Protein AF-A0A948NSD3-F1 (afdb_monomer_lite)

Foldseek 3Di:
DEAPAKEWLAKEKFAQVPQWIKIKTKIWHPQVVHPPTDIDMDMDDIDPPPLCNRVVVVVVCVVVRYYHAHPPPGAGEYAYVVNQPDPNGHDDPCNQVVRVVNCVVVVHHYDDDPPDPDPPPDD

Sequence (123 aa):
MIGNTYWSTGISVRSDGHGKWAAFLRFQDDGFAEDGATEGWLTTRYFEPLAQAIDTIKADAEKLGIQFRGTIGEIPFLWGEQDGESKEWPMPVNWRELLQEQARRLGWSTYLPLDKPTPTVVK

Structure (mmCIF, N/CA/C/O backbone):
data_AF-A0A948NSD3-F1
#
_entry.id   AF-A0A948NSD3-F1
#
loop_
_atom_site.group_PDB
_atom_site.id
_atom_site.type_symbol
_atom_site.label_atom_id
_atom_site.label_alt_id
_atom_site.label_comp_id
_atom_site.label_asym_id
_atom_site.label_entity_id
_atom_site.label_seq_id
_atom_site.pdbx_PDB_ins_code
_atom_site.Cartn_x
_atom_site.Cartn_y
_atom_site.Cartn_z
_atom_site.occupancy
_atom_site.B_iso_or_equiv
_atom_site.auth_seq_id
_atom_site.auth_comp_id
_atom_site.auth_asym_id
_atom_site.auth_atom_id
_atom_site.pdbx_PDB_model_num
ATOM 1 N N . MET A 1 1 ? -16.286 -7.117 20.435 1.00 50.88 1 MET A N 1
ATOM 2 C CA . MET A 1 1 ? -16.957 -5.800 20.325 1.00 50.88 1 MET A CA 1
ATOM 3 C C . MET A 1 1 ? -16.346 -5.176 19.085 1.00 50.88 1 MET A C 1
ATOM 5 O O . MET A 1 1 ? -15.133 -5.224 19.006 1.00 50.88 1 MET A O 1
ATOM 9 N N . ILE A 1 2 ? -17.104 -4.712 18.087 1.00 55.44 2 ILE A N 1
ATOM 10 C CA . ILE A 1 2 ? -16.466 -4.056 16.928 1.00 55.44 2 ILE A CA 1
ATOM 11 C C . ILE A 1 2 ? -15.879 -2.743 17.451 1.00 55.44 2 ILE A C 1
ATOM 13 O O . ILE A 1 2 ? -16.642 -1.921 17.962 1.00 55.44 2 ILE A O 1
ATOM 17 N N . GLY A 1 3 ? -14.552 -2.579 17.412 1.00 59.50 3 GLY A N 1
ATOM 18 C CA . GLY A 1 3 ? -13.930 -1.323 17.828 1.00 59.50 3 GLY A CA 1
ATOM 19 C C . GLY A 1 3 ? -14.460 -0.151 16.997 1.00 59.50 3 GLY A C 1
ATOM 20 O O . GLY A 1 3 ? -14.866 -0.319 15.848 1.00 59.50 3 GLY A O 1
ATOM 21 N N . ASN A 1 4 ? -14.496 1.049 17.582 1.00 70.00 4 ASN A N 1
ATOM 22 C CA . ASN A 1 4 ? -15.173 2.201 16.972 1.00 70.00 4 ASN A CA 1
ATOM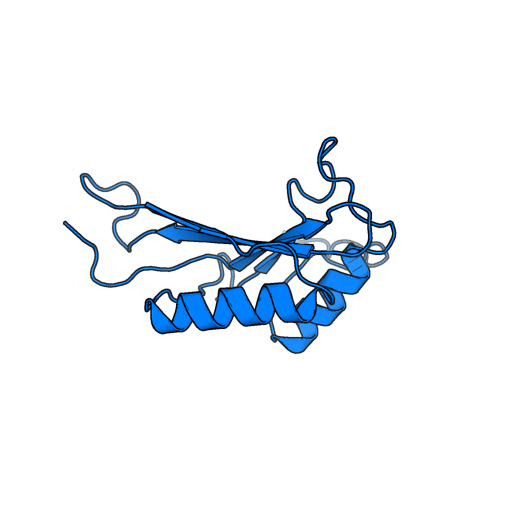 23 C C . ASN A 1 4 ? -14.595 2.615 15.606 1.00 70.00 4 ASN A C 1
ATOM 25 O O . ASN A 1 4 ? -15.275 3.313 14.857 1.00 70.00 4 ASN A O 1
ATOM 29 N N . THR A 1 5 ? -13.343 2.263 15.295 1.00 86.56 5 THR A N 1
ATOM 30 C CA . THR A 1 5 ? -12.667 2.633 14.043 1.00 86.56 5 THR A CA 1
ATOM 31 C C . THR A 1 5 ? -11.716 1.528 13.588 1.00 86.56 5 THR A C 1
ATOM 33 O O . THR A 1 5 ? -10.967 0.984 14.396 1.00 86.56 5 THR A O 1
ATOM 36 N N . TYR A 1 6 ? -11.710 1.236 12.284 1.00 93.31 6 TYR A N 1
ATOM 37 C CA . TYR A 1 6 ? -10.701 0.384 11.655 1.00 93.31 6 TYR A CA 1
ATOM 38 C C . TYR A 1 6 ? -9.536 1.214 11.128 1.00 93.31 6 TYR A C 1
ATOM 40 O O . TYR A 1 6 ? -9.717 2.327 10.628 1.00 93.31 6 TYR A O 1
ATOM 48 N N . TRP A 1 7 ? -8.333 0.658 11.182 1.00 93.75 7 TRP A N 1
ATOM 49 C CA . TRP A 1 7 ? -7.143 1.319 10.676 1.00 93.75 7 TRP A CA 1
ATOM 50 C C . TRP A 1 7 ? -6.124 0.344 10.090 1.00 93.75 7 TRP A C 1
ATOM 52 O O . TRP A 1 7 ? -6.110 -0.843 10.404 1.00 93.75 7 TRP A O 1
ATOM 62 N N . SER A 1 8 ? -5.266 0.859 9.215 1.00 95.25 8 SER A N 1
ATOM 63 C CA . SER A 1 8 ? -4.192 0.135 8.543 1.00 95.25 8 SER A CA 1
ATOM 64 C C . SER A 1 8 ? -2.886 0.915 8.624 1.00 95.25 8 SER A C 1
ATOM 66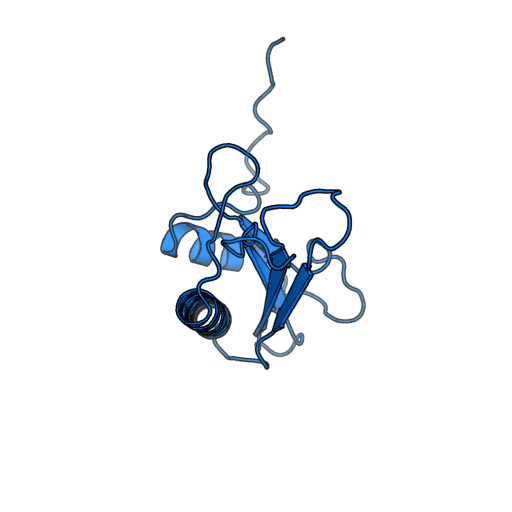 O O . SER A 1 8 ? -2.888 2.146 8.626 1.00 95.25 8 SER A O 1
ATOM 68 N N . THR A 1 9 ? -1.760 0.207 8.641 1.00 95.12 9 THR A N 1
ATOM 69 C CA . THR A 1 9 ? -0.430 0.827 8.645 1.00 95.12 9 THR A CA 1
ATOM 70 C C . THR A 1 9 ? 0.023 1.328 7.272 1.00 95.12 9 THR A C 1
ATOM 72 O O . THR A 1 9 ? 1.006 2.065 7.166 1.00 95.12 9 THR A O 1
ATOM 75 N N . GLY A 1 10 ? -0.682 0.944 6.206 1.00 96.25 10 GLY A N 1
ATOM 76 C CA . GLY A 1 10 ? -0.349 1.331 4.841 1.00 96.25 10 GLY A CA 1
ATOM 77 C C . GLY A 1 10 ? -0.793 0.296 3.813 1.00 96.25 10 GLY A C 1
ATOM 78 O O . GLY A 1 10 ? -1.777 -0.412 4.011 1.00 96.25 10 GLY A O 1
ATOM 79 N N . ILE A 1 11 ? -0.076 0.220 2.693 1.00 98.00 11 ILE A N 1
ATOM 80 C CA . ILE A 1 11 ? -0.436 -0.626 1.548 1.00 98.00 11 ILE A CA 1
ATOM 81 C C . ILE A 1 11 ? 0.786 -1.434 1.119 1.00 98.00 11 ILE A C 1
ATOM 83 O O . ILE A 1 11 ? 1.874 -0.899 0.932 1.00 98.00 11 ILE A O 1
ATOM 87 N N . SER A 1 12 ? 0.600 -2.731 0.931 1.00 97.81 12 SER A N 1
ATOM 88 C CA . SER A 1 12 ? 1.564 -3.596 0.258 1.00 97.81 12 SER A CA 1
ATOM 89 C C . SER A 1 12 ? 1.169 -3.772 -1.205 1.00 97.81 12 SER A C 1
ATOM 91 O O . SER A 1 12 ? -0.017 -3.771 -1.540 1.00 97.81 12 SER A O 1
ATOM 93 N N . VAL A 1 13 ? 2.147 -3.936 -2.089 1.00 98.19 13 VAL A N 1
ATOM 94 C CA . VAL A 1 13 ? 1.907 -4.185 -3.514 1.00 98.19 13 VAL A CA 1
ATOM 95 C C . VAL A 1 13 ? 2.696 -5.389 -3.999 1.00 98.19 13 VAL A C 1
ATOM 97 O O . VAL A 1 13 ? 3.779 -5.682 -3.497 1.00 98.19 13 VAL A O 1
ATOM 100 N N . ARG A 1 14 ? 2.171 -6.060 -5.018 1.00 96.62 14 ARG A N 1
ATOM 101 C CA . ARG A 1 14 ? 2.846 -7.158 -5.710 1.00 96.62 14 ARG A CA 1
ATOM 102 C C . ARG A 1 14 ? 2.709 -7.020 -7.216 1.00 96.62 14 ARG A C 1
ATOM 104 O O . ARG A 1 14 ? 1.680 -6.543 -7.699 1.00 96.62 14 ARG A O 1
ATOM 111 N N . SER A 1 15 ? 3.728 -7.469 -7.932 1.00 95.44 15 SER A N 1
ATOM 112 C CA . SER A 1 15 ? 3.744 -7.549 -9.392 1.00 95.44 15 SER A CA 1
ATOM 113 C C . SER A 1 15 ? 3.307 -8.940 -9.856 1.00 95.44 15 SER A C 1
ATOM 115 O O . SER A 1 15 ? 3.568 -9.931 -9.176 1.00 95.44 15 SER A O 1
ATOM 117 N N . ASP A 1 16 ? 2.671 -9.035 -11.022 1.00 93.56 16 ASP A N 1
ATOM 118 C CA . ASP A 1 16 ? 2.474 -10.316 -11.719 1.00 93.56 16 ASP A CA 1
ATOM 119 C C . ASP A 1 16 ? 3.681 -10.733 -12.580 1.00 93.56 16 ASP A C 1
ATOM 121 O O . ASP A 1 16 ? 3.630 -11.757 -13.256 1.00 93.56 16 ASP A O 1
ATOM 125 N N . GLY A 1 17 ? 4.752 -9.934 -12.593 1.00 87.31 17 GLY A N 1
ATOM 126 C CA . GLY A 1 17 ? 5.929 -10.143 -13.444 1.00 87.31 17 GLY A CA 1
ATOM 127 C C . GLY A 1 17 ? 5.733 -9.723 -14.908 1.00 87.31 17 GLY A C 1
ATOM 128 O O . GLY A 1 17 ? 6.692 -9.734 -15.679 1.00 87.31 17 GLY A O 1
ATOM 129 N N . HIS A 1 18 ? 4.527 -9.298 -15.292 1.00 89.62 18 HIS A N 1
ATOM 130 C CA . HIS A 1 18 ? 4.138 -8.922 -16.654 1.00 89.62 18 HIS A CA 1
ATOM 131 C C . HIS A 1 18 ? 3.682 -7.459 -16.765 1.00 89.62 18 HIS A C 1
ATOM 133 O O . HIS A 1 18 ? 3.069 -7.071 -17.758 1.00 89.62 18 HIS A O 1
ATOM 139 N N . GLY A 1 19 ? 4.012 -6.639 -15.765 1.00 89.69 19 GLY A N 1
ATOM 140 C CA . GLY A 1 19 ? 3.739 -5.201 -15.749 1.00 89.69 19 GLY A CA 1
ATOM 141 C C . GLY A 1 19 ? 2.480 -4.802 -14.982 1.00 89.69 19 GLY A C 1
ATOM 142 O O . GLY A 1 19 ? 2.248 -3.603 -14.806 1.00 89.69 19 GLY A O 1
ATOM 143 N N . LYS A 1 20 ? 1.702 -5.763 -14.465 1.00 96.62 20 LYS A N 1
ATOM 144 C CA . LYS A 1 20 ? 0.507 -5.467 -13.671 1.00 96.62 20 LYS A CA 1
ATOM 145 C C . LYS A 1 20 ? 0.765 -5.603 -12.181 1.00 96.62 20 LYS A C 1
ATOM 147 O O . LYS A 1 20 ? 1.602 -6.376 -11.723 1.00 96.62 20 LYS A O 1
ATOM 152 N N . TRP A 1 21 ? -0.029 -4.869 -11.415 1.00 97.94 21 TRP A N 1
ATOM 153 C CA . TRP A 1 21 ? 0.146 -4.694 -9.983 1.00 97.94 21 TRP A CA 1
ATOM 154 C C . TRP A 1 21 ? -1.149 -4.952 -9.236 1.00 97.94 21 TRP A C 1
ATOM 156 O O . TRP A 1 21 ? -2.193 -4.410 -9.589 1.00 97.94 21 TRP A O 1
ATOM 166 N N . ALA A 1 22 ? -1.075 -5.739 -8.172 1.00 97.94 22 ALA A N 1
ATOM 167 C CA . ALA A 1 22 ? -2.121 -5.799 -7.163 1.00 97.94 22 ALA A CA 1
ATOM 168 C C . ALA A 1 22 ? -1.648 -5.047 -5.916 1.00 97.94 22 ALA A C 1
ATOM 170 O O . ALA A 1 22 ? -0.465 -5.072 -5.576 1.00 97.94 22 ALA A O 1
ATOM 171 N N . ALA A 1 23 ? -2.579 -4.394 -5.235 1.00 98.38 23 ALA A N 1
ATOM 172 C CA . ALA A 1 23 ? -2.358 -3.733 -3.961 1.00 98.38 23 ALA A CA 1
ATOM 173 C C . ALA A 1 23 ? -3.230 -4.401 -2.900 1.00 98.38 23 ALA A C 1
ATOM 175 O O . ALA A 1 23 ? -4.332 -4.873 -3.184 1.00 98.38 23 ALA A O 1
ATOM 176 N N . PHE A 1 24 ? -2.738 -4.464 -1.675 1.00 98.00 24 PHE A N 1
ATOM 177 C CA . PHE A 1 24 ? -3.449 -5.054 -0.557 1.00 98.00 24 PHE A CA 1
ATOM 178 C C . PHE A 1 24 ? -3.076 -4.354 0.742 1.00 98.00 24 PHE A C 1
ATOM 180 O O . PHE A 1 24 ? -1.999 -3.776 0.877 1.00 98.00 24 PHE A O 1
ATOM 187 N N . LEU A 1 25 ? -3.980 -4.401 1.707 1.00 97.44 25 LEU A N 1
ATOM 188 C CA . LEU A 1 25 ? -3.745 -3.892 3.049 1.00 97.44 25 LEU A CA 1
ATOM 189 C C . LEU A 1 25 ? -4.353 -4.848 4.062 1.00 97.44 25 LEU A C 1
ATOM 191 O O . LEU A 1 25 ? -5.336 -5.537 3.776 1.00 97.44 25 LEU A O 1
ATOM 195 N N . ARG A 1 26 ? -3.763 -4.862 5.252 1.00 96.56 26 ARG A N 1
ATOM 196 C CA . ARG A 1 26 ? -4.377 -5.427 6.452 1.00 96.56 26 ARG A CA 1
ATOM 197 C C . ARG A 1 26 ? -4.885 -4.285 7.308 1.00 96.56 26 ARG A C 1
ATOM 199 O O . ARG A 1 26 ? -4.227 -3.247 7.384 1.00 96.56 26 ARG A O 1
ATOM 206 N N . PHE A 1 27 ? -6.038 -4.471 7.924 1.00 94.88 27 PHE A N 1
ATOM 207 C CA . PHE A 1 27 ? -6.608 -3.501 8.843 1.00 94.88 27 PHE A CA 1
ATOM 208 C C . PHE A 1 27 ? -7.052 -4.198 10.124 1.00 94.88 27 PHE A C 1
ATOM 210 O O . PHE A 1 27 ? -7.339 -5.394 10.123 1.00 94.88 27 PHE A O 1
ATOM 217 N N . GLN A 1 28 ? -7.107 -3.436 11.202 1.00 93.06 28 GLN A N 1
ATOM 218 C CA . GLN A 1 28 ? -7.501 -3.894 12.526 1.00 93.06 28 GLN A CA 1
ATOM 219 C C . GLN A 1 28 ? -8.280 -2.792 13.234 1.00 93.06 28 GLN A C 1
ATOM 221 O O . GLN A 1 28 ? -8.201 -1.626 12.837 1.00 93.06 28 GLN A O 1
ATOM 226 N N . ASP A 1 29 ? -9.081 -3.154 14.227 1.00 92.00 29 ASP A N 1
ATOM 227 C CA . ASP A 1 29 ? -9.710 -2.166 15.098 1.00 92.00 29 ASP A CA 1
ATOM 228 C C . ASP A 1 29 ? -8.743 -1.667 16.190 1.00 92.00 29 ASP A C 1
ATOM 230 O O . ASP A 1 29 ? -7.546 -1.974 16.199 1.00 92.00 29 ASP A O 1
ATOM 234 N N . ASP A 1 30 ? -9.239 -0.812 17.082 1.00 87.69 30 ASP A N 1
ATOM 235 C CA . ASP A 1 30 ? -8.445 -0.241 18.175 1.00 87.69 30 ASP A CA 1
ATOM 236 C C . ASP A 1 30 ? -8.220 -1.213 19.355 1.00 87.69 30 ASP A C 1
ATOM 238 O O . ASP A 1 30 ? -7.456 -0.889 20.263 1.00 87.69 30 ASP A O 1
ATOM 242 N N . GLY A 1 31 ? -8.832 -2.404 19.350 1.00 84.50 31 GLY A N 1
ATOM 243 C CA . GLY A 1 31 ? -8.752 -3.393 20.431 1.00 84.50 31 GLY A CA 1
ATOM 244 C C . GLY A 1 31 ? -7.456 -4.207 20.417 1.00 84.50 31 GLY A C 1
ATOM 245 O O . GLY A 1 31 ? -7.491 -5.435 20.441 1.00 84.50 31 GLY A O 1
ATOM 246 N N . PHE A 1 32 ? -6.291 -3.564 20.319 1.00 74.06 32 PHE A N 1
ATOM 247 C CA . PHE A 1 32 ? -5.016 -4.276 20.183 1.00 74.06 32 PHE A CA 1
ATOM 248 C C . PHE A 1 32 ? -4.799 -5.300 21.315 1.00 74.06 32 PHE A C 1
ATOM 250 O O . PHE A 1 32 ? -4.638 -4.930 22.475 1.00 74.06 32 PHE A O 1
ATOM 257 N N . ALA A 1 33 ? -4.736 -6.586 20.945 1.00 78.12 33 ALA A N 1
ATOM 258 C CA . ALA A 1 33 ? -4.591 -7.733 21.851 1.00 78.12 33 ALA A CA 1
ATOM 259 C C . ALA A 1 33 ? -5.741 -7.927 22.867 1.00 78.12 33 ALA A C 1
A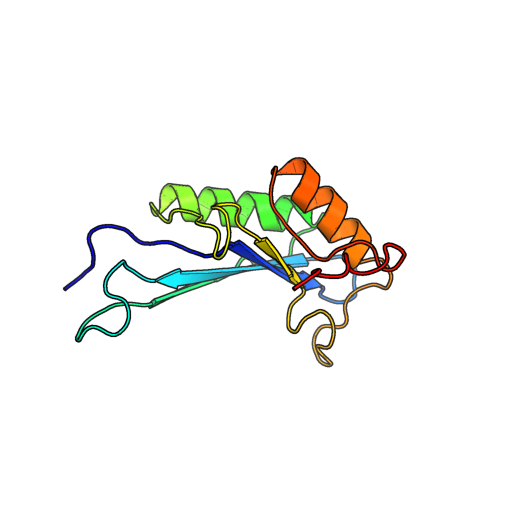TOM 261 O O . ALA A 1 33 ? -5.557 -8.605 23.880 1.00 78.12 33 ALA A O 1
ATOM 262 N N . GLU A 1 34 ? -6.924 -7.376 22.590 1.00 84.44 34 GLU A N 1
ATOM 263 C CA . GLU A 1 34 ? -8.128 -7.551 23.407 1.00 84.44 34 GLU A CA 1
ATOM 264 C C . GLU A 1 34 ? -9.037 -8.674 22.875 1.00 84.44 34 GLU A C 1
ATOM 266 O O . GLU A 1 34 ? -9.117 -8.939 21.672 1.00 84.44 34 GLU A O 1
ATOM 271 N N . ASP A 1 35 ? -9.779 -9.323 23.776 1.00 82.50 35 ASP A N 1
ATOM 272 C CA . ASP A 1 35 ? -10.750 -10.350 23.398 1.00 82.50 35 ASP A CA 1
ATOM 273 C C . ASP A 1 35 ? -11.892 -9.760 22.560 1.00 82.50 35 ASP A C 1
ATOM 275 O O . ASP A 1 35 ? -12.613 -8.841 22.960 1.00 82.50 35 ASP A O 1
ATOM 279 N N . GLY A 1 36 ? -12.105 -10.349 21.384 1.00 83.31 36 GLY A N 1
ATOM 280 C CA . GLY A 1 36 ? -13.134 -9.907 20.447 1.00 83.31 36 GLY A CA 1
ATOM 281 C C . GLY A 1 36 ? -12.756 -8.673 19.628 1.00 83.31 36 GLY A C 1
ATOM 282 O O . GLY A 1 36 ? -13.668 -8.082 19.039 1.00 83.31 36 GLY A O 1
ATOM 283 N N . ALA A 1 37 ? -11.467 -8.317 19.597 1.00 89.00 37 ALA A N 1
ATOM 284 C CA . ALA A 1 37 ? -10.871 -7.461 18.581 1.00 89.00 37 ALA A CA 1
ATOM 285 C C . ALA A 1 37 ? -10.926 -8.123 17.201 1.00 89.00 37 ALA A C 1
ATOM 287 O O . ALA A 1 37 ? -10.962 -9.354 17.074 1.00 89.00 37 ALA A O 1
ATOM 288 N N . THR A 1 38 ? -10.957 -7.300 16.160 1.00 90.62 38 THR A N 1
ATOM 289 C CA . THR A 1 38 ? -11.161 -7.760 14.787 1.00 90.62 38 THR A CA 1
ATOM 290 C C . THR A 1 38 ? -10.070 -7.264 13.847 1.00 90.62 38 THR A C 1
ATOM 292 O O . THR A 1 38 ? -9.643 -6.111 13.903 1.00 90.62 38 THR A O 1
ATOM 295 N N . GLU A 1 39 ? -9.648 -8.149 12.944 1.00 93.75 39 GLU A N 1
ATOM 296 C CA . GLU A 1 39 ? -8.734 -7.852 11.842 1.00 93.75 39 GLU A CA 1
ATOM 297 C C . GLU A 1 39 ? -9.314 -8.329 10.506 1.00 93.75 39 GLU A C 1
ATOM 299 O O . GLU A 1 39 ? -10.197 -9.191 10.452 1.00 93.75 39 GLU A O 1
ATOM 304 N N . GLY A 1 40 ? -8.809 -7.768 9.412 1.00 94.75 40 GLY A N 1
ATOM 305 C CA . GLY A 1 40 ? -9.208 -8.143 8.064 1.00 94.75 40 GLY A CA 1
ATOM 306 C C . GLY A 1 40 ? -8.199 -7.719 7.005 1.00 94.75 40 GLY A C 1
ATOM 307 O O . GLY A 1 40 ? -7.152 -7.130 7.288 1.00 94.75 40 GLY A O 1
ATOM 308 N N . TRP A 1 41 ? -8.522 -8.023 5.749 1.00 97.12 41 TRP A N 1
ATOM 309 C CA . TRP A 1 41 ? -7.726 -7.618 4.595 1.00 97.12 41 TRP A CA 1
ATOM 310 C C . TRP A 1 41 ? -8.596 -7.053 3.475 1.00 97.12 41 TRP A C 1
ATOM 312 O O . TRP A 1 41 ? -9.756 -7.433 3.308 1.00 97.12 41 TRP A O 1
ATOM 322 N N . LEU A 1 42 ? -8.003 -6.181 2.663 1.00 97.81 42 LEU A N 1
ATOM 323 C CA . LEU A 1 42 ? -8.533 -5.769 1.364 1.00 97.81 42 LEU A CA 1
ATOM 324 C C . LEU A 1 42 ? -7.472 -6.012 0.301 1.00 97.81 42 LEU A C 1
ATOM 326 O O . LEU A 1 42 ? -6.273 -5.919 0.564 1.00 97.81 42 LEU A O 1
ATOM 330 N N . THR A 1 43 ? -7.900 -6.354 -0.909 1.00 98.00 43 THR A N 1
ATOM 331 C CA . THR A 1 43 ? -6.991 -6.640 -2.020 1.00 98.00 43 THR A CA 1
ATOM 332 C C . THR A 1 43 ? -7.648 -6.256 -3.331 1.00 98.00 43 THR A C 1
ATOM 334 O O . THR A 1 43 ? -8.784 -6.646 -3.606 1.00 98.00 43 THR A O 1
ATOM 337 N N . THR A 1 44 ? -6.921 -5.520 -4.160 1.00 97.88 44 THR A N 1
ATOM 338 C CA . THR A 1 44 ? -7.310 -5.271 -5.542 1.00 97.88 44 THR A CA 1
ATOM 339 C C . THR A 1 44 ? -6.934 -6.444 -6.440 1.00 97.88 44 THR A C 1
ATOM 341 O O . THR A 1 44 ? -6.005 -7.210 -6.174 1.00 97.88 44 THR A O 1
ATOM 344 N N . ARG A 1 45 ? -7.659 -6.593 -7.551 1.00 94.12 45 ARG A N 1
ATOM 345 C CA . ARG A 1 45 ? -7.152 -7.370 -8.691 1.00 94.12 45 ARG A CA 1
ATOM 346 C C . ARG A 1 45 ? -6.066 -6.566 -9.419 1.00 94.12 45 ARG A C 1
ATOM 348 O O . ARG A 1 45 ? -5.841 -5.404 -9.106 1.00 94.12 45 ARG A O 1
ATOM 355 N N . TYR A 1 46 ? -5.373 -7.204 -10.357 1.00 94.44 46 TYR A N 1
ATOM 356 C CA . TYR A 1 46 ? -4.234 -6.604 -11.050 1.00 94.44 46 TYR A CA 1
ATOM 357 C C . TYR A 1 46 ? -4.638 -5.410 -11.931 1.00 94.44 46 TYR A C 1
ATOM 359 O O . TYR A 1 46 ? -5.556 -5.522 -12.743 1.00 94.44 46 TYR A O 1
ATOM 367 N N . PHE A 1 47 ? -3.904 -4.307 -11.801 1.00 97.31 47 PHE A N 1
ATOM 368 C CA . PHE A 1 47 ? -4.039 -3.065 -12.562 1.00 97.31 47 PHE A CA 1
ATOM 369 C C . PHE A 1 47 ? -2.734 -2.691 -13.270 1.00 97.31 47 PHE A C 1
ATOM 371 O O . PHE A 1 47 ? -1.652 -3.121 -12.875 1.00 97.31 47 PHE A O 1
ATOM 378 N N . GLU A 1 48 ? -2.837 -1.829 -14.275 1.00 94.56 48 GLU A N 1
ATOM 379 C CA . GLU A 1 48 ? -1.709 -1.178 -14.936 1.00 94.56 48 GLU A CA 1
ATOM 380 C C . GLU A 1 48 ? -2.106 0.286 -15.203 1.00 94.56 48 GLU A C 1
ATOM 382 O O . GLU A 1 48 ? -3.105 0.508 -15.890 1.00 94.56 48 GLU A O 1
ATOM 387 N N . PRO A 1 49 ? -1.388 1.295 -14.664 1.00 96.25 49 PRO A N 1
ATOM 388 C CA . PRO A 1 49 ? -0.125 1.222 -13.916 1.00 96.25 49 PRO A CA 1
ATOM 389 C C . PRO A 1 49 ? -0.297 0.968 -12.401 1.00 96.25 49 PRO A C 1
ATOM 391 O O . PRO A 1 49 ? -1.402 1.039 -11.864 1.00 96.25 49 PRO A O 1
ATOM 394 N N . LEU A 1 50 ? 0.820 0.764 -11.681 1.00 97.56 50 LEU A N 1
ATOM 395 C CA . LEU A 1 50 ? 0.888 0.623 -10.210 1.00 97.56 50 LEU A CA 1
ATOM 396 C C . LEU A 1 50 ? 0.067 1.682 -9.452 1.00 97.56 50 LEU A C 1
ATOM 398 O O . LEU A 1 50 ? -0.621 1.358 -8.484 1.00 97.56 50 LEU A O 1
ATOM 402 N N . ALA A 1 51 ? 0.114 2.938 -9.904 1.00 98.31 51 ALA A N 1
ATOM 403 C CA . ALA A 1 51 ? -0.628 4.038 -9.290 1.00 98.31 51 ALA A CA 1
ATOM 404 C C . ALA A 1 51 ? -2.132 3.737 -9.185 1.00 98.31 51 ALA A C 1
ATOM 406 O O . ALA A 1 51 ? -2.732 3.993 -8.145 1.00 98.31 51 ALA A O 1
ATOM 407 N N . GLN A 1 52 ? -2.719 3.110 -10.211 1.00 98.38 52 GLN A N 1
ATOM 408 C CA . GLN A 1 52 ? -4.139 2.766 -10.224 1.00 98.38 52 GLN A CA 1
ATOM 409 C C . GLN A 1 52 ? -4.483 1.706 -9.170 1.00 98.38 52 GLN A C 1
ATOM 411 O O . GLN A 1 52 ? -5.525 1.816 -8.522 1.00 98.38 52 GLN A O 1
ATOM 416 N N . ALA A 1 53 ? -3.614 0.710 -8.955 1.00 98.44 53 ALA A N 1
ATOM 417 C CA . ALA A 1 53 ? -3.815 -0.299 -7.913 1.00 98.44 53 ALA A CA 1
ATOM 418 C C . ALA A 1 53 ? -3.855 0.339 -6.516 1.00 98.44 53 ALA A C 1
ATOM 420 O O . ALA A 1 53 ? -4.732 0.017 -5.711 1.00 98.44 53 ALA A O 1
ATOM 421 N N . ILE A 1 54 ? -2.919 1.257 -6.255 1.00 98.62 54 ILE A N 1
ATOM 422 C CA . ILE A 1 54 ? -2.788 1.962 -4.976 1.00 98.62 54 ILE A CA 1
ATOM 423 C C . ILE A 1 54 ? -3.964 2.919 -4.756 1.00 98.62 54 ILE A C 1
ATOM 425 O O . ILE A 1 54 ? -4.583 2.898 -3.694 1.00 98.62 54 ILE A O 1
ATOM 429 N N . ASP A 1 55 ? -4.307 3.726 -5.760 1.00 98.50 55 ASP A N 1
ATOM 430 C CA . ASP A 1 55 ? -5.389 4.706 -5.647 1.00 98.50 55 ASP A CA 1
ATOM 431 C C . ASP A 1 55 ? -6.742 4.017 -5.449 1.00 98.50 55 ASP A C 1
ATOM 433 O O . ASP A 1 55 ? -7.545 4.462 -4.630 1.00 98.50 55 ASP A O 1
ATOM 437 N N . THR A 1 56 ? -6.968 2.890 -6.134 1.00 98.56 56 THR A N 1
ATOM 438 C CA . THR A 1 56 ? -8.199 2.102 -5.986 1.00 98.56 56 THR A CA 1
ATOM 439 C C . THR A 1 56 ? -8.336 1.563 -4.568 1.00 98.56 56 THR A C 1
ATOM 441 O O . THR A 1 56 ? -9.356 1.804 -3.924 1.00 98.56 56 THR A O 1
ATOM 444 N N . ILE A 1 57 ? -7.311 0.875 -4.043 1.00 98.44 57 ILE A N 1
ATOM 445 C CA . ILE A 1 57 ? -7.425 0.294 -2.701 1.00 98.44 57 ILE A CA 1
ATOM 446 C C . ILE A 1 57 ? -7.511 1.367 -1.614 1.00 98.44 57 ILE A C 1
ATOM 448 O O . ILE A 1 57 ? -8.246 1.191 -0.646 1.00 98.44 57 ILE A O 1
ATOM 452 N N . LYS A 1 58 ? -6.805 2.491 -1.783 1.00 98.25 58 LYS A N 1
ATOM 453 C CA . LYS A 1 58 ? -6.873 3.624 -0.858 1.00 98.25 58 LYS A CA 1
ATOM 454 C C . LYS A 1 58 ? -8.279 4.227 -0.837 1.00 98.25 58 LYS A C 1
ATOM 456 O O . LYS A 1 58 ? -8.836 4.406 0.241 1.00 98.25 58 LYS A O 1
ATOM 461 N N . ALA A 1 59 ? -8.866 4.484 -2.007 1.00 98.12 59 ALA A N 1
ATOM 462 C CA . ALA A 1 59 ? -10.218 5.029 -2.109 1.00 98.12 59 ALA A CA 1
ATOM 463 C C . ALA A 1 59 ? -11.276 4.075 -1.532 1.00 98.12 59 ALA A C 1
ATOM 465 O O . ALA A 1 59 ? -12.227 4.518 -0.890 1.00 98.12 59 ALA A O 1
ATOM 466 N N . ASP A 1 60 ? -11.129 2.766 -1.741 1.00 98.25 60 ASP A N 1
ATOM 467 C CA . ASP A 1 60 ? -12.065 1.787 -1.185 1.00 98.25 60 ASP A CA 1
ATOM 468 C C . ASP A 1 60 ? -11.906 1.633 0.334 1.00 98.25 60 ASP A C 1
ATOM 470 O O . ASP A 1 60 ? -12.911 1.550 1.039 1.00 98.25 60 ASP A O 1
ATOM 474 N N . ALA A 1 61 ? -10.678 1.693 0.858 1.00 97.38 61 ALA A N 1
ATOM 475 C CA . ALA A 1 61 ? -10.426 1.738 2.298 1.00 97.38 61 ALA A CA 1
ATOM 476 C C . ALA A 1 61 ? -11.088 2.962 2.954 1.00 97.38 61 ALA A C 1
ATOM 478 O O . ALA A 1 61 ? -11.768 2.825 3.970 1.00 97.38 61 ALA A O 1
ATOM 479 N N . GLU A 1 62 ? -10.971 4.138 2.332 1.00 95.94 62 GLU A N 1
ATOM 480 C CA . GLU A 1 62 ? -11.599 5.377 2.809 1.00 95.94 62 GLU A CA 1
ATOM 481 C C . GLU A 1 62 ? -13.130 5.285 2.830 1.00 95.94 62 GLU A C 1
ATOM 483 O O . GLU A 1 62 ? -13.754 5.667 3.820 1.00 95.94 62 GLU A O 1
ATOM 488 N N . LYS A 1 63 ? -13.753 4.719 1.785 1.00 97.19 63 LYS A N 1
ATOM 489 C CA . LYS A 1 63 ? -15.212 4.482 1.754 1.00 97.19 63 LYS A CA 1
ATOM 490 C C . LYS A 1 63 ? -15.678 3.529 2.853 1.00 97.19 63 LYS A C 1
ATOM 492 O O . LYS A 1 63 ? -16.812 3.641 3.309 1.00 97.19 63 LYS A O 1
ATOM 497 N N . LEU A 1 64 ? -14.822 2.591 3.254 1.00 95.62 64 LEU A N 1
ATOM 498 C CA . LEU A 1 64 ? -15.080 1.643 4.339 1.00 95.62 64 LEU A CA 1
ATOM 499 C C . LEU A 1 64 ? -14.755 2.221 5.727 1.00 95.62 64 LEU A C 1
ATOM 501 O O . LEU A 1 64 ? -14.919 1.523 6.725 1.00 95.62 64 LEU A O 1
ATOM 505 N N . GLY A 1 65 ? -14.308 3.479 5.809 1.00 94.81 65 GLY A N 1
ATOM 506 C CA . GLY A 1 65 ? -13.944 4.125 7.070 1.00 94.81 65 GLY A CA 1
ATOM 507 C C . GLY A 1 65 ? -12.627 3.625 7.669 1.00 94.81 65 GLY A C 1
ATOM 508 O O . GLY A 1 65 ? -12.382 3.844 8.854 1.00 94.81 65 GLY A O 1
ATOM 509 N N . ILE A 1 66 ? -11.779 2.960 6.877 1.00 95.50 66 ILE A N 1
ATOM 510 C CA . ILE A 1 66 ? -10.465 2.484 7.316 1.00 95.50 66 ILE A CA 1
ATOM 511 C C . ILE A 1 66 ? -9.478 3.649 7.252 1.00 95.50 66 ILE A C 1
ATOM 513 O O . ILE A 1 66 ? -9.208 4.206 6.187 1.00 95.50 66 ILE A O 1
ATOM 517 N N . GLN A 1 67 ? -8.909 4.005 8.399 1.00 94.50 67 GLN A N 1
ATOM 518 C CA . GLN A 1 67 ? -7.904 5.061 8.502 1.00 94.50 67 GLN A CA 1
ATOM 519 C C . GLN A 1 67 ? -6.501 4.524 8.214 1.00 94.50 67 GLN A C 1
ATOM 521 O O . GLN A 1 67 ? -6.135 3.453 8.687 1.00 94.50 67 GLN A O 1
ATOM 526 N N . PHE A 1 68 ? -5.668 5.285 7.510 1.00 94.44 68 PHE A N 1
ATOM 527 C CA . PHE A 1 68 ? -4.245 4.965 7.399 1.00 94.44 68 PHE A CA 1
ATOM 528 C C . PHE A 1 68 ? -3.461 5.669 8.508 1.00 94.44 68 PHE A C 1
ATOM 530 O O . PHE A 1 68 ? -3.539 6.890 8.634 1.00 94.44 68 PHE A O 1
ATOM 537 N N . ARG A 1 69 ? -2.711 4.903 9.305 1.00 91.06 69 ARG A N 1
ATOM 538 C CA . ARG A 1 69 ? -1.925 5.388 10.449 1.00 91.06 69 ARG A CA 1
ATOM 539 C C . ARG A 1 69 ? -0.486 4.890 10.333 1.00 91.06 69 ARG A C 1
ATOM 541 O O . ARG A 1 69 ? -0.271 3.708 10.113 1.00 91.06 69 ARG A O 1
ATOM 548 N N . GLY A 1 70 ? 0.516 5.748 10.489 1.00 80.25 70 GLY A N 1
ATOM 549 C CA . GLY A 1 70 ? 1.910 5.289 10.555 1.00 80.25 70 GLY A CA 1
ATOM 550 C C . GLY A 1 70 ? 2.233 4.522 11.841 1.00 80.25 70 GLY A C 1
ATOM 551 O O . GLY A 1 70 ? 1.638 4.771 12.885 1.00 80.25 70 GLY A O 1
ATOM 552 N N . THR A 1 71 ? 3.215 3.618 11.785 1.00 67.75 71 THR A N 1
ATOM 553 C CA . THR A 1 71 ? 3.747 2.919 12.973 1.00 67.75 71 THR A CA 1
ATOM 554 C C . THR A 1 71 ? 4.714 3.787 13.782 1.00 67.75 71 THR A C 1
ATOM 556 O O . THR A 1 71 ? 4.760 3.680 15.004 1.00 67.75 71 THR A O 1
ATOM 559 N N . ILE A 1 72 ? 5.483 4.654 13.112 1.00 56.22 72 ILE A N 1
ATOM 560 C CA . ILE A 1 72 ? 6.457 5.576 13.712 1.00 56.22 72 ILE A CA 1
ATOM 561 C C . ILE A 1 72 ? 6.287 6.939 13.032 1.00 56.22 72 ILE A C 1
ATOM 563 O O . ILE A 1 72 ? 6.566 7.077 11.844 1.00 56.22 72 ILE A O 1
ATOM 567 N N . GLY A 1 73 ? 5.821 7.946 13.774 1.00 56.53 73 GLY A N 1
ATOM 568 C CA . GLY A 1 73 ? 5.673 9.315 13.259 1.00 56.53 73 GLY A CA 1
ATOM 569 C C . GLY A 1 73 ? 4.457 9.551 12.355 1.00 56.53 73 GLY A C 1
ATOM 570 O O . GLY A 1 73 ? 4.510 10.434 11.511 1.00 56.53 73 GLY A O 1
ATOM 571 N N . GLU A 1 74 ? 3.383 8.769 12.519 1.00 79.25 74 GLU A N 1
ATOM 572 C CA . GLU A 1 74 ? 2.057 8.939 11.882 1.00 79.25 74 GLU A CA 1
ATOM 573 C C . GLU A 1 74 ? 1.971 8.753 10.354 1.00 79.25 74 GLU A C 1
ATOM 575 O O . GLU A 1 74 ? 0.866 8.628 9.829 1.00 79.25 74 GLU A O 1
ATOM 580 N N . ILE A 1 75 ? 3.088 8.629 9.634 1.00 89.62 75 ILE A N 1
ATOM 581 C CA . ILE A 1 75 ? 3.084 8.482 8.170 1.00 89.62 75 ILE A CA 1
ATOM 582 C C . ILE A 1 75 ? 2.872 7.006 7.759 1.00 89.62 75 ILE A C 1
ATOM 584 O O . ILE A 1 75 ? 3.693 6.160 8.125 1.00 89.62 75 ILE A O 1
ATOM 588 N N . PRO A 1 76 ? 1.830 6.669 6.971 1.00 94.88 76 PRO A N 1
ATOM 589 C CA . PRO A 1 76 ? 1.624 5.315 6.455 1.00 94.88 76 PRO A CA 1
ATOM 590 C C . PRO A 1 76 ? 2.728 4.895 5.476 1.00 94.88 76 PRO A C 1
ATOM 592 O O . PRO A 1 76 ? 3.419 5.738 4.895 1.00 94.88 76 PRO A O 1
ATOM 595 N N . PHE A 1 77 ? 2.891 3.590 5.266 1.00 95.50 77 PHE A N 1
ATOM 596 C CA . PHE A 1 77 ? 4.007 3.056 4.481 1.00 95.50 77 PHE A CA 1
ATOM 597 C C . PHE A 1 77 ? 3.546 2.271 3.240 1.00 95.50 77 PHE A C 1
ATOM 599 O O . PHE A 1 77 ? 2.488 1.640 3.237 1.00 95.50 77 PHE A O 1
ATOM 606 N N . LEU A 1 78 ? 4.344 2.310 2.169 1.00 96.75 78 LEU A N 1
ATOM 607 C CA . LEU A 1 78 ? 4.198 1.438 1.001 1.00 96.75 78 LEU A CA 1
ATOM 608 C C . LEU A 1 78 ? 5.247 0.325 1.012 1.00 96.75 78 LEU A C 1
ATOM 610 O O . LEU A 1 78 ? 6.447 0.611 0.969 1.00 96.75 78 LEU A O 1
ATOM 614 N N . TRP A 1 79 ? 4.800 -0.928 1.003 1.00 96.19 79 TRP A N 1
ATOM 615 C CA . TRP A 1 79 ? 5.664 -2.113 0.979 1.00 96.19 79 TRP A CA 1
ATOM 616 C C . TRP A 1 79 ? 5.591 -2.853 -0.356 1.00 96.19 79 TRP A C 1
ATOM 618 O O . TRP A 1 79 ? 4.558 -2.854 -1.026 1.00 96.19 79 TRP A O 1
ATOM 628 N N . GLY A 1 80 ? 6.679 -3.533 -0.714 1.00 96.06 80 GLY A N 1
ATOM 629 C CA . GLY A 1 80 ? 6.630 -4.633 -1.673 1.00 96.06 80 GLY A CA 1
ATOM 630 C C . GLY A 1 80 ? 6.255 -5.920 -0.940 1.00 96.06 80 GLY A C 1
ATOM 631 O O . GLY A 1 80 ? 6.669 -6.124 0.200 1.00 96.06 80 GLY A O 1
ATOM 632 N N . GLU A 1 81 ? 5.471 -6.794 -1.567 1.00 94.50 81 GLU A N 1
ATOM 633 C CA . GLU A 1 81 ? 5.144 -8.101 -0.996 1.00 94.50 81 GLU A CA 1
ATOM 634 C C . GLU A 1 81 ? 6.426 -8.881 -0.680 1.00 94.50 81 GLU A C 1
ATOM 636 O O . GLU A 1 81 ? 7.297 -9.039 -1.538 1.00 94.50 81 GLU A O 1
ATOM 641 N N . GLN A 1 82 ? 6.536 -9.338 0.574 1.00 91.75 82 GLN A N 1
ATOM 642 C CA . GLN A 1 82 ? 7.728 -10.009 1.109 1.00 91.75 82 GLN A CA 1
ATOM 643 C C . GLN A 1 82 ? 9.022 -9.218 0.848 1.00 91.75 82 GLN A C 1
ATOM 645 O O . GLN A 1 82 ? 10.045 -9.802 0.514 1.00 91.75 82 GLN A O 1
ATOM 650 N N . ASP A 1 83 ? 8.963 -7.883 0.901 1.00 91.38 83 ASP A N 1
ATOM 651 C CA . ASP A 1 83 ? 10.098 -6.994 0.619 1.00 91.38 83 ASP A CA 1
ATOM 652 C C . ASP A 1 83 ? 10.753 -7.223 -0.759 1.00 91.38 83 ASP A C 1
ATOM 654 O O . ASP A 1 83 ? 11.926 -6.909 -0.977 1.00 91.38 83 ASP A O 1
ATOM 658 N N . GLY A 1 84 ? 9.965 -7.738 -1.709 1.00 89.19 84 GLY A N 1
ATOM 659 C CA . GLY A 1 84 ? 10.399 -8.098 -3.055 1.00 89.19 84 GLY A CA 1
ATOM 660 C C . GLY A 1 84 ? 11.112 -9.445 -3.162 1.00 89.19 84 GLY A C 1
ATOM 661 O O . GLY A 1 84 ? 11.613 -9.771 -4.236 1.00 89.19 84 GLY A O 1
ATOM 662 N N . GLU A 1 85 ? 11.134 -10.240 -2.092 1.00 89.62 85 GLU A N 1
ATOM 663 C CA . GLU A 1 85 ? 11.768 -11.564 -2.040 1.00 89.62 85 GLU A CA 1
ATOM 664 C C . GLU A 1 85 ? 10.806 -12.714 -2.384 1.00 89.62 85 GLU A C 1
ATOM 666 O O . GLU A 1 85 ? 11.187 -13.889 -2.359 1.00 89.62 85 GLU A O 1
ATOM 671 N N . SER A 1 86 ? 9.557 -12.395 -2.742 1.00 88.44 86 SER A N 1
ATOM 672 C CA . SER A 1 86 ? 8.567 -13.386 -3.160 1.00 88.44 86 SER A CA 1
ATOM 673 C C . SER A 1 86 ? 9.048 -14.161 -4.389 1.00 88.44 86 SER A C 1
ATOM 675 O O . SER A 1 86 ? 9.251 -13.601 -5.467 1.00 88.44 86 SER A O 1
ATOM 677 N N . LYS A 1 87 ? 9.184 -15.484 -4.242 1.00 87.94 87 LYS A N 1
ATOM 678 C CA . LYS A 1 87 ? 9.526 -16.386 -5.357 1.00 87.94 87 LYS A CA 1
ATOM 679 C C . LYS A 1 87 ? 8.368 -16.581 -6.333 1.00 87.94 87 LYS A C 1
ATOM 681 O O . LYS A 1 87 ? 8.601 -16.873 -7.500 1.00 87.94 87 LYS A O 1
ATOM 686 N N . GLU A 1 88 ? 7.137 -16.461 -5.843 1.00 88.56 88 GLU A N 1
ATOM 687 C CA . GLU A 1 88 ? 5.918 -16.642 -6.638 1.00 88.56 88 GLU A CA 1
ATOM 688 C C . GLU A 1 88 ? 5.550 -15.377 -7.417 1.00 88.56 88 GLU A C 1
ATOM 690 O O . GLU A 1 88 ? 5.012 -15.463 -8.517 1.00 88.56 88 GLU A O 1
ATOM 695 N N . TRP A 1 89 ? 5.876 -14.210 -6.857 1.00 86.94 89 TRP A N 1
ATOM 696 C CA . TRP A 1 89 ? 5.512 -12.897 -7.390 1.00 86.94 89 TRP A CA 1
ATOM 697 C C . TRP A 1 89 ? 6.768 -12.029 -7.527 1.00 86.94 89 TRP A C 1
ATOM 699 O O . TRP A 1 89 ? 6.958 -11.092 -6.747 1.00 86.94 89 TRP A O 1
ATOM 709 N N . PRO A 1 90 ? 7.668 -12.357 -8.475 1.00 90.19 90 PRO A N 1
ATOM 710 C CA . PRO A 1 90 ? 8.925 -11.642 -8.620 1.00 90.19 90 PRO A CA 1
ATOM 711 C C . PRO A 1 90 ? 8.668 -10.176 -8.978 1.00 90.19 90 PRO A C 1
ATOM 713 O O . PRO A 1 90 ? 7.977 -9.848 -9.948 1.00 90.19 90 PRO A O 1
ATOM 716 N N . MET A 1 91 ? 9.254 -9.279 -8.190 1.00 92.94 91 MET A N 1
ATOM 717 C CA . MET A 1 91 ? 9.157 -7.844 -8.431 1.00 92.94 91 MET A CA 1
ATOM 718 C C . MET A 1 91 ? 10.079 -7.432 -9.591 1.00 92.94 91 MET A C 1
ATOM 720 O O . MET A 1 91 ? 11.180 -7.973 -9.725 1.00 92.94 91 MET A O 1
ATOM 724 N N . PRO A 1 92 ? 9.674 -6.469 -10.439 1.00 93.06 92 PRO A N 1
ATOM 725 C CA . PRO A 1 92 ? 10.540 -5.952 -11.498 1.00 93.06 92 PRO A CA 1
ATOM 726 C C . PRO A 1 92 ? 11.764 -5.261 -10.897 1.00 93.06 92 PRO A C 1
ATOM 728 O O . PRO A 1 92 ? 11.668 -4.687 -9.824 1.00 93.06 92 PRO A O 1
ATOM 731 N N . VAL A 1 93 ? 12.903 -5.253 -11.595 1.00 91.88 93 VAL A N 1
ATOM 732 C CA . VAL A 1 93 ? 14.192 -4.756 -11.059 1.00 91.88 93 VAL A CA 1
ATOM 733 C C . VAL A 1 93 ? 14.098 -3.362 -10.422 1.00 91.88 93 VAL A C 1
ATOM 735 O O . VAL A 1 93 ? 14.709 -3.126 -9.387 1.00 91.88 93 VAL A O 1
ATOM 738 N N . ASN A 1 94 ? 13.297 -2.467 -11.002 1.00 92.25 94 ASN A N 1
ATOM 739 C CA . ASN A 1 94 ? 13.120 -1.082 -10.563 1.00 92.25 94 ASN A CA 1
ATOM 740 C C . ASN A 1 94 ? 11.949 -0.872 -9.577 1.00 92.25 94 ASN A C 1
ATOM 742 O O . ASN A 1 94 ? 11.380 0.220 -9.483 1.00 92.25 94 ASN A O 1
ATOM 746 N N . TRP A 1 95 ? 11.491 -1.925 -8.896 1.00 94.19 95 TRP A N 1
ATOM 747 C CA . TRP A 1 95 ? 10.293 -1.849 -8.060 1.00 94.19 95 TRP A CA 1
ATOM 748 C C . TRP A 1 95 ? 10.428 -0.878 -6.882 1.00 94.19 95 TRP A C 1
ATOM 750 O O . TRP A 1 95 ? 9.437 -0.260 -6.487 1.00 94.19 95 TRP A O 1
ATOM 760 N N . ARG A 1 96 ? 11.635 -0.721 -6.324 1.00 95.06 96 ARG A N 1
ATOM 761 C CA . ARG A 1 96 ? 11.883 0.199 -5.203 1.00 95.06 96 ARG A CA 1
ATOM 762 C C . ARG A 1 96 ? 11.732 1.648 -5.652 1.00 95.06 96 ARG A C 1
ATOM 764 O O . ARG A 1 96 ? 11.113 2.438 -4.946 1.00 95.06 96 ARG A O 1
ATOM 771 N N . GLU A 1 97 ? 12.235 1.984 -6.833 1.00 95.19 97 GLU A N 1
ATOM 772 C CA . GLU A 1 97 ? 12.111 3.307 -7.444 1.00 95.19 97 GLU A CA 1
ATOM 773 C C . GLU A 1 97 ? 10.644 3.632 -7.736 1.00 95.19 97 GLU A C 1
ATOM 775 O O . GLU A 1 97 ? 10.177 4.724 -7.406 1.0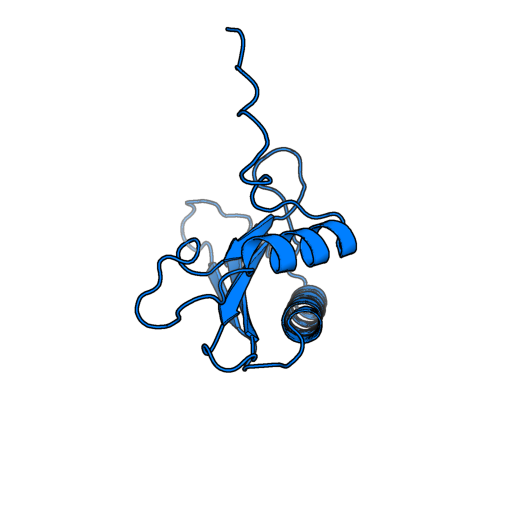0 95.19 97 GLU A O 1
ATOM 780 N N . LEU A 1 98 ? 9.897 2.660 -8.273 1.00 95.81 98 LEU A N 1
ATOM 781 C CA . LEU A 1 98 ? 8.457 2.797 -8.500 1.00 95.81 98 LEU A CA 1
ATOM 782 C C . LEU A 1 98 ? 7.712 3.060 -7.185 1.00 95.81 98 LEU A C 1
ATOM 784 O O . LEU A 1 98 ? 6.900 3.982 -7.111 1.00 95.81 98 LEU A O 1
ATOM 788 N N . LEU A 1 99 ? 8.013 2.309 -6.121 1.00 96.75 99 LEU A N 1
ATOM 789 C CA . LEU A 1 99 ? 7.417 2.552 -4.807 1.00 96.75 99 LEU A CA 1
ATOM 790 C C . LEU A 1 99 ? 7.783 3.921 -4.238 1.00 96.75 99 LEU A C 1
ATOM 792 O O . LEU A 1 99 ? 6.919 4.588 -3.678 1.00 96.75 99 LEU A O 1
ATOM 796 N N . GLN A 1 100 ? 9.027 4.371 -4.397 1.00 96.25 100 GLN A N 1
ATOM 797 C CA . GLN A 1 100 ? 9.464 5.697 -3.949 1.00 96.25 100 GLN A CA 1
ATOM 798 C C . GLN A 1 100 ? 8.737 6.824 -4.675 1.00 96.25 100 GLN A C 1
ATOM 800 O O . GLN A 1 100 ? 8.379 7.825 -4.050 1.00 96.25 100 GLN A O 1
ATOM 805 N N . GLU A 1 101 ? 8.496 6.674 -5.975 1.00 96.81 101 GLU A N 1
ATOM 806 C CA . GLU A 1 101 ? 7.689 7.618 -6.742 1.00 96.81 101 GLU A CA 1
ATOM 807 C C . GLU A 1 101 ? 6.254 7.685 -6.204 1.00 96.81 101 GLU A C 1
ATOM 809 O O . GLU A 1 101 ? 5.748 8.778 -5.932 1.00 96.81 101 GLU A O 1
ATOM 814 N N . GLN A 1 102 ? 5.622 6.529 -5.973 1.00 98.00 102 GLN A N 1
ATOM 815 C CA . GLN A 1 102 ? 4.252 6.474 -5.457 1.00 98.00 102 GLN A CA 1
ATOM 816 C C . GLN A 1 102 ? 4.147 6.964 -4.008 1.00 98.00 102 GLN A C 1
ATOM 818 O O . GLN A 1 102 ? 3.231 7.717 -3.683 1.00 98.00 102 GLN A O 1
ATOM 823 N N . ALA A 1 103 ? 5.101 6.615 -3.147 1.00 96.38 103 ALA A N 1
A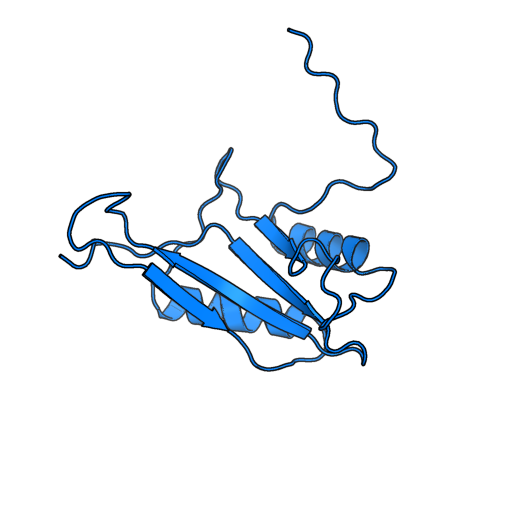TOM 824 C CA . ALA A 1 103 ? 5.144 7.080 -1.765 1.00 96.38 103 ALA A CA 1
ATOM 825 C C . ALA A 1 103 ? 5.291 8.607 -1.714 1.00 96.38 103 ALA A C 1
ATOM 827 O O . ALA A 1 103 ? 4.521 9.279 -1.032 1.00 96.38 103 ALA A O 1
ATOM 828 N N . ARG A 1 104 ? 6.189 9.178 -2.530 1.00 96.50 104 ARG A N 1
ATOM 829 C CA . ARG A 1 104 ? 6.338 10.635 -2.665 1.00 96.50 104 ARG A CA 1
ATOM 830 C C . ARG A 1 104 ? 5.049 11.299 -3.147 1.00 96.50 104 ARG A C 1
ATOM 832 O O . ARG A 1 104 ? 4.676 12.330 -2.596 1.00 96.50 104 ARG A O 1
ATOM 839 N N . ARG A 1 105 ? 4.363 10.710 -4.136 1.00 97.75 105 ARG A N 1
ATOM 840 C CA . ARG A 1 105 ? 3.072 11.209 -4.643 1.00 97.75 105 ARG A CA 1
ATOM 841 C C . ARG A 1 105 ? 2.004 11.270 -3.547 1.00 97.75 105 ARG A C 1
ATOM 843 O O . ARG A 1 105 ? 1.209 12.202 -3.537 1.00 97.75 105 ARG A O 1
ATOM 850 N N . LEU A 1 106 ? 1.991 10.295 -2.640 1.00 96.00 106 LEU A N 1
ATOM 851 C CA . LEU A 1 106 ? 1.015 10.201 -1.550 1.00 96.00 106 LEU A CA 1
ATOM 852 C C . LEU A 1 106 ? 1.419 10.963 -0.279 1.00 96.00 106 LEU A C 1
ATOM 854 O O . LEU A 1 106 ? 0.599 11.093 0.627 1.00 96.00 106 LEU A O 1
ATOM 858 N N . GLY A 1 107 ? 2.666 11.432 -0.179 1.00 94.69 107 GLY A N 1
ATOM 859 C CA . GLY A 1 107 ? 3.230 11.916 1.086 1.00 94.69 107 GLY A CA 1
ATOM 860 C C . GLY A 1 107 ? 3.438 10.796 2.115 1.00 94.69 107 GLY A C 1
ATOM 861 O O . GLY A 1 107 ? 3.347 11.035 3.314 1.00 94.69 107 GLY A O 1
ATOM 862 N N . TRP A 1 108 ? 3.648 9.564 1.648 1.00 95.56 108 TRP A N 1
ATOM 863 C CA . TRP A 1 108 ? 3.828 8.360 2.461 1.00 95.56 108 TRP A CA 1
ATOM 864 C C . TRP A 1 108 ? 5.303 7.963 2.548 1.00 95.56 108 TRP A C 1
ATOM 866 O O . TRP A 1 108 ? 6.148 8.440 1.786 1.00 95.56 108 TRP A O 1
ATOM 876 N N . SER A 1 109 ? 5.610 7.054 3.470 1.00 94.25 109 SER A N 1
ATOM 877 C CA . SER A 1 109 ? 6.944 6.469 3.610 1.00 94.25 109 SER A CA 1
ATOM 878 C C . SER A 1 109 ? 7.095 5.206 2.758 1.00 94.25 109 SER A C 1
ATOM 880 O O . SER A 1 109 ? 6.125 4.522 2.441 1.00 94.25 109 SER A O 1
ATOM 882 N N . THR A 1 110 ? 8.329 4.880 2.380 1.00 95.06 110 THR A N 1
ATOM 883 C CA . THR A 1 110 ? 8.697 3.576 1.810 1.00 95.06 110 THR A CA 1
ATOM 884 C C . THR A 1 110 ? 10.193 3.322 2.038 1.00 95.06 110 THR A C 1
ATOM 886 O O . THR A 1 110 ? 10.852 4.084 2.751 1.00 95.06 110 THR A O 1
ATOM 889 N N . TYR A 1 111 ? 10.743 2.259 1.452 1.00 90.94 111 TYR A N 1
ATOM 890 C CA . TYR A 1 111 ? 12.162 1.921 1.524 1.00 90.94 111 TYR A CA 1
ATOM 891 C C . TYR A 1 111 ? 13.055 3.114 1.166 1.00 90.94 111 TYR A C 1
ATOM 893 O O . TYR A 1 111 ? 12.846 3.800 0.158 1.00 90.94 111 TYR A O 1
ATOM 901 N N . LEU A 1 112 ? 14.099 3.316 1.972 1.00 83.69 112 LEU A N 1
ATOM 902 C CA . LEU A 1 112 ? 15.135 4.296 1.672 1.00 83.69 112 LEU A CA 1
ATOM 903 C C . LEU A 1 112 ? 15.828 3.953 0.340 1.00 83.69 112 LEU A C 1
ATOM 905 O O . LEU A 1 112 ? 15.909 2.777 -0.029 1.00 83.69 112 LEU A O 1
ATOM 909 N N . PRO A 1 113 ? 16.342 4.959 -0.386 1.00 74.94 113 PRO A N 1
ATOM 910 C CA . PRO A 1 113 ? 17.207 4.717 -1.533 1.00 74.94 113 PRO A CA 1
ATOM 911 C C . PRO A 1 113 ? 18.400 3.848 -1.129 1.00 74.94 113 PRO A C 1
ATOM 913 O O . PRO A 1 113 ? 19.012 4.110 -0.093 1.00 74.94 113 PRO A O 1
ATOM 916 N N . LEU A 1 114 ? 18.739 2.857 -1.958 1.00 63.53 114 LEU A N 1
ATOM 917 C CA . LEU A 1 114 ? 19.844 1.922 -1.702 1.00 63.53 114 LEU A CA 1
ATOM 918 C C . LEU A 1 114 ? 21.204 2.634 -1.543 1.00 63.53 114 LEU A C 1
ATOM 920 O O . LEU A 1 114 ? 22.079 2.124 -0.853 1.00 63.53 114 LEU A O 1
ATOM 924 N N . ASP A 1 115 ? 21.346 3.844 -2.095 1.00 59.69 115 ASP A N 1
ATOM 925 C CA . ASP A 1 115 ? 22.597 4.615 -2.095 1.00 59.69 115 ASP A CA 1
ATOM 926 C C . ASP A 1 115 ? 22.746 5.602 -0.923 1.00 59.69 115 ASP A C 1
ATOM 928 O O . ASP A 1 115 ? 23.717 6.361 -0.868 1.00 59.69 115 ASP A O 1
ATOM 932 N N . LYS A 1 116 ? 21.793 5.652 0.019 1.00 48.88 116 LYS A N 1
ATOM 933 C CA . LYS A 1 116 ? 21.922 6.525 1.195 1.00 48.88 116 LYS A CA 1
ATOM 934 C C . LYS A 1 116 ? 22.455 5.724 2.384 1.00 48.88 116 LYS A C 1
ATOM 936 O O . LYS A 1 116 ? 21.779 4.789 2.810 1.00 48.88 116 LYS A O 1
ATOM 941 N N . PRO A 1 117 ? 23.622 6.083 2.957 1.00 42.47 117 PRO A N 1
ATOM 942 C CA . PRO A 1 117 ? 24.103 5.427 4.162 1.00 42.47 117 PRO A CA 1
ATOM 943 C C . PRO A 1 117 ? 23.066 5.599 5.274 1.00 42.47 117 PRO A C 1
ATOM 945 O O . PRO A 1 117 ? 22.548 6.700 5.487 1.00 42.47 117 PRO A O 1
ATOM 948 N N . THR A 1 118 ? 22.755 4.501 5.963 1.00 49.50 118 THR A N 1
ATOM 949 C CA . THR A 1 118 ? 21.898 4.496 7.149 1.00 49.50 118 THR A CA 1
ATOM 950 C C . THR A 1 118 ? 22.391 5.579 8.110 1.00 49.50 118 THR A C 1
ATOM 952 O O . THR A 1 118 ? 23.577 5.566 8.449 1.00 49.50 118 THR A O 1
ATOM 955 N N . PRO A 1 119 ? 21.545 6.531 8.545 1.00 47.09 119 PRO A N 1
ATOM 956 C CA . PRO A 1 119 ? 21.977 7.533 9.503 1.00 47.09 119 PRO A CA 1
ATOM 957 C C . PRO A 1 119 ? 22.412 6.820 10.783 1.00 47.09 119 PRO A C 1
ATOM 959 O O . PRO A 1 119 ? 21.630 6.109 11.416 1.00 47.09 119 PRO A O 1
ATOM 962 N N . THR A 1 120 ? 23.687 6.979 11.129 1.00 48.66 120 THR A N 1
ATOM 963 C CA . THR A 1 120 ? 24.258 6.474 12.372 1.00 48.66 120 THR A CA 1
ATOM 964 C C . THR A 1 120 ? 23.473 7.081 13.527 1.00 48.66 120 THR A C 1
ATOM 966 O O . THR A 1 120 ? 23.553 8.284 13.772 1.00 48.66 120 THR A O 1
ATOM 969 N N . VAL A 1 121 ? 22.698 6.258 14.233 1.00 49.94 121 VAL A N 1
ATOM 970 C CA . VAL A 1 121 ? 22.098 6.654 15.507 1.00 49.94 121 VAL A CA 1
ATOM 971 C C . VAL A 1 121 ? 23.252 6.813 16.491 1.00 49.94 121 VAL A C 1
ATOM 973 O O . VAL A 1 121 ? 23.824 5.827 16.957 1.00 49.94 121 VAL A O 1
ATOM 976 N N . VAL A 1 122 ? 23.642 8.059 16.751 1.00 46.16 122 VAL A N 1
ATOM 977 C CA . VAL A 1 122 ? 24.560 8.381 17.844 1.00 46.16 122 VAL A CA 1
ATOM 9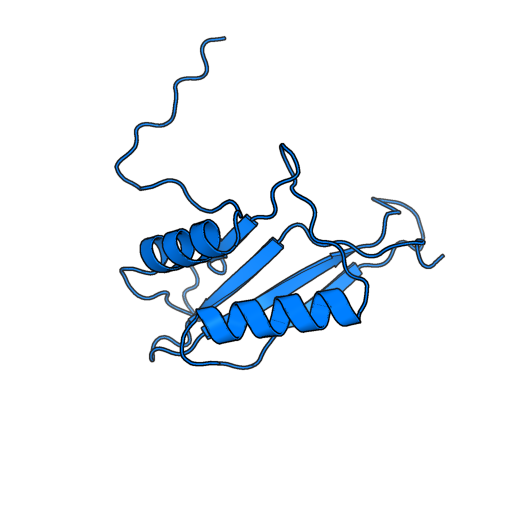78 C C . VAL A 1 122 ? 23.779 8.147 19.136 1.00 46.16 122 VAL A C 1
ATOM 980 O O . VAL A 1 122 ? 22.755 8.791 19.357 1.00 46.16 122 VAL A O 1
ATOM 983 N N . LYS A 1 123 ? 24.213 7.152 19.915 1.00 49.41 123 LYS A N 1
ATOM 984 C CA . LYS A 1 123 ? 23.728 6.908 21.279 1.00 49.41 123 LYS A CA 1
ATOM 985 C C . LYS A 1 123 ? 24.230 7.982 22.233 1.00 49.41 123 LYS A C 1
ATOM 987 O O . LYS A 1 123 ? 25.385 8.422 22.039 1.00 49.41 123 LYS A O 1
#

Secondary structure (DSSP, 8-state):
---S-EEESEEEEEE-SSS-EEEEEEEE-S-TT-TT--EEEEEPPPBSSHHHHHHHHHHHHHHTTEEE--SSSS--EEEEGGGGT-SSSPPPTTHHHHHHHHHHHHT-B-PPPTTSPPP----

pLDDT: mean 87.97, std 14.65, range [42.47, 98.62]

Radius of gyration: 15.57 Å; chains: 1; bounding box: 42×29×40 Å